Protein AF-A0A0F0H4N7-F1 (afdb_monomer_lite)

Secondary structure (DSSP, 8-state):
--TTT-------HHHHHHHHHHHHTTT-HHHHHHHHHHHHT--HHHHHHHHHHHHHHHHHTTSS-S--

Structure (mmCIF, N/CA/C/O backbone):
data_AF-A0A0F0H4N7-F1
#
_entry.id   AF-A0A0F0H4N7-F1
#
loop_
_atom_site.group_PDB
_atom_site.id
_atom_site.type_symbol
_atom_site.label_atom_id
_atom_site.label_alt_id
_atom_site.label_comp_id
_atom_site.label_asym_id
_atom_site.label_entity_id
_atom_site.label_seq_id
_atom_site.pdbx_PDB_ins_code
_atom_site.Cartn_x
_atom_site.Cartn_y
_atom_site.Cartn_z
_atom_site.occupancy
_atom_site.B_iso_or_equiv
_atom_site.auth_seq_id
_atom_site.auth_comp_id
_atom_site.auth_asym_id
_atom_site.auth_atom_id
_atom_site.pdbx_PDB_model_num
ATOM 1 N N . MET A 1 1 ? -16.399 -0.249 3.285 1.00 69.06 1 MET A N 1
ATOM 2 C CA . MET A 1 1 ? -16.982 0.277 4.542 1.00 69.06 1 MET A CA 1
ATOM 3 C C . MET A 1 1 ? -16.390 -0.532 5.680 1.00 69.06 1 MET A C 1
ATOM 5 O O . MET A 1 1 ? -16.307 -1.741 5.536 1.00 69.06 1 MET A O 1
ATOM 9 N N . SER A 1 2 ? -15.917 0.101 6.753 1.00 79.81 2 SER A N 1
ATOM 10 C CA . SER A 1 2 ? -15.419 -0.639 7.917 1.00 79.81 2 SER A CA 1
ATOM 11 C C . SER A 1 2 ? -16.597 -1.214 8.695 1.00 79.81 2 SER A C 1
ATOM 13 O O . SER A 1 2 ? -17.387 -0.446 9.236 1.00 79.81 2 SER A O 1
ATOM 15 N N . GLU A 1 3 ? -16.707 -2.536 8.803 1.00 83.38 3 GLU A N 1
ATOM 16 C CA . GLU A 1 3 ? -17.759 -3.172 9.616 1.00 83.38 3 GLU A CA 1
ATOM 17 C C . GLU A 1 3 ? -17.610 -2.852 11.109 1.00 83.38 3 GLU A C 1
ATOM 19 O O . GLU A 1 3 ? -18.584 -2.817 11.853 1.00 83.38 3 GLU A O 1
ATOM 24 N N . ARG A 1 4 ? -16.383 -2.555 11.548 1.00 80.44 4 ARG A N 1
ATOM 25 C CA . ARG A 1 4 ? -16.074 -2.273 12.951 1.00 80.44 4 ARG A CA 1
ATOM 26 C C . ARG A 1 4 ? -16.420 -0.850 13.377 1.00 80.44 4 ARG A C 1
ATOM 28 O O . ARG A 1 4 ? -16.800 -0.636 14.522 1.00 80.44 4 ARG A O 1
ATOM 35 N N . THR A 1 5 ? -16.235 0.128 12.491 1.00 80.06 5 THR A N 1
ATOM 36 C CA . THR A 1 5 ? -16.458 1.550 12.815 1.00 80.06 5 THR A CA 1
ATOM 37 C C . THR A 1 5 ? -17.661 2.155 12.095 1.00 80.06 5 THR A C 1
ATOM 39 O O . THR A 1 5 ? -18.027 3.290 12.387 1.00 80.06 5 THR A O 1
ATOM 42 N N . GLY A 1 6 ? -18.252 1.445 11.127 1.00 86.12 6 GLY A N 1
ATOM 43 C CA . GLY A 1 6 ? -19.312 1.947 10.247 1.00 86.12 6 GLY A CA 1
ATOM 44 C C . GLY A 1 6 ? -18.852 3.025 9.257 1.00 86.12 6 GLY A C 1
ATOM 45 O O . GLY A 1 6 ? -19.656 3.518 8.469 1.00 86.12 6 GLY A O 1
ATOM 46 N N . LYS A 1 7 ? -17.570 3.418 9.274 1.00 87.06 7 LYS A N 1
ATOM 47 C CA . LYS A 1 7 ? -17.056 4.518 8.452 1.00 87.06 7 LYS A CA 1
ATOM 48 C C . LYS A 1 7 ? -16.742 4.063 7.030 1.00 87.06 7 LYS A C 1
ATOM 50 O O . LYS A 1 7 ? -16.223 2.967 6.787 1.00 87.06 7 LYS A O 1
ATOM 55 N N . MET A 1 8 ? -17.042 4.939 6.078 1.00 86.75 8 MET A N 1
ATOM 56 C CA . MET A 1 8 ? -16.613 4.808 4.691 1.00 86.75 8 MET A CA 1
ATOM 57 C C . MET A 1 8 ? -15.338 5.625 4.491 1.00 86.75 8 MET A C 1
ATOM 59 O O . MET A 1 8 ? -15.283 6.788 4.880 1.00 86.75 8 MET A O 1
ATOM 63 N N . HIS A 1 9 ? -14.325 5.000 3.897 1.00 85.31 9 HIS A N 1
ATOM 64 C CA . HIS A 1 9 ? -13.061 5.638 3.549 1.00 85.31 9 HIS A CA 1
ATOM 65 C C . HIS A 1 9 ? -12.940 5.627 2.030 1.00 85.31 9 HIS A C 1
ATOM 67 O O . HIS A 1 9 ? -13.172 4.590 1.407 1.00 85.31 9 HIS A O 1
ATOM 73 N N . LEU A 1 10 ? -12.637 6.786 1.454 1.00 86.38 10 LEU A N 1
ATOM 74 C CA . LEU A 1 10 ? -12.454 6.963 0.019 1.00 86.38 10 LEU A CA 1
ATOM 75 C C . LEU A 1 10 ? -10.964 7.161 -0.251 1.00 86.38 10 LEU A C 1
ATOM 77 O O . LEU A 1 10 ? -10.320 7.953 0.432 1.00 86.38 10 LEU A O 1
ATOM 81 N N . GLY A 1 11 ? -10.440 6.433 -1.233 1.00 84.62 11 GLY A N 1
ATOM 82 C CA . GLY A 1 11 ? -9.087 6.598 -1.756 1.00 84.62 11 GLY A CA 1
ATOM 83 C C . GLY A 1 11 ? -9.129 7.111 -3.192 1.00 84.62 11 GLY A C 1
ATOM 84 O O . GLY A 1 11 ? -10.140 6.962 -3.880 1.00 84.62 11 GLY A O 1
ATOM 85 N N . ASN A 1 12 ? -8.034 7.712 -3.652 1.00 88.69 12 ASN A N 1
ATOM 86 C CA . ASN A 1 12 ? -7.877 8.041 -5.068 1.00 88.69 12 ASN A CA 1
ATOM 87 C C . ASN A 1 12 ? -7.534 6.772 -5.886 1.00 88.69 12 ASN A C 1
ATOM 89 O O . ASN A 1 12 ? -7.497 5.656 -5.353 1.00 88.69 12 ASN A O 1
ATOM 93 N N . SER A 1 13 ? -7.306 6.921 -7.193 1.00 87.75 13 SER A N 1
ATOM 94 C CA . SER A 1 13 ? -6.968 5.795 -8.077 1.00 87.75 13 SER A CA 1
ATOM 95 C C . SER A 1 13 ? -5.699 5.061 -7.639 1.00 87.75 13 SER A C 1
ATOM 97 O O . SER A 1 13 ? -5.681 3.833 -7.642 1.00 87.75 13 SER A O 1
ATOM 99 N N . THR A 1 14 ? -4.675 5.795 -7.200 1.00 88.00 14 THR A N 1
ATOM 100 C CA . THR A 1 14 ? -3.407 5.233 -6.716 1.00 88.00 14 THR A CA 1
ATOM 101 C C . THR A 1 14 ? -3.613 4.424 -5.439 1.00 88.00 14 THR A C 1
ATOM 103 O O . THR A 1 14 ? -3.219 3.262 -5.374 1.00 88.00 14 THR A O 1
ATOM 106 N N . THR A 1 15 ? -4.322 4.987 -4.455 1.00 90.38 15 THR A N 1
ATOM 107 C CA . THR A 1 15 ? -4.677 4.291 -3.210 1.00 90.38 15 THR A CA 1
ATOM 108 C C . THR A 1 15 ? -5.455 3.006 -3.490 1.00 90.38 15 THR A C 1
ATOM 110 O O . THR A 1 15 ? -5.213 1.981 -2.859 1.00 90.38 15 THR A O 1
ATOM 113 N N . SER A 1 16 ? -6.377 3.047 -4.453 1.00 91.06 16 SER A N 1
ATOM 114 C CA . SER A 1 16 ? -7.189 1.886 -4.831 1.00 91.06 16 SER A CA 1
ATOM 115 C C . SER A 1 16 ? -6.342 0.778 -5.464 1.00 91.06 16 SER A C 1
ATOM 117 O O . SER A 1 16 ? -6.549 -0.398 -5.161 1.00 91.06 16 SER A O 1
ATOM 119 N N . ALA A 1 17 ? -5.367 1.138 -6.302 1.00 92.25 17 ALA A N 1
ATOM 120 C CA . ALA A 1 17 ? -4.453 0.180 -6.916 1.00 92.25 17 ALA A CA 1
ATOM 121 C C . ALA A 1 17 ? -3.516 -0.46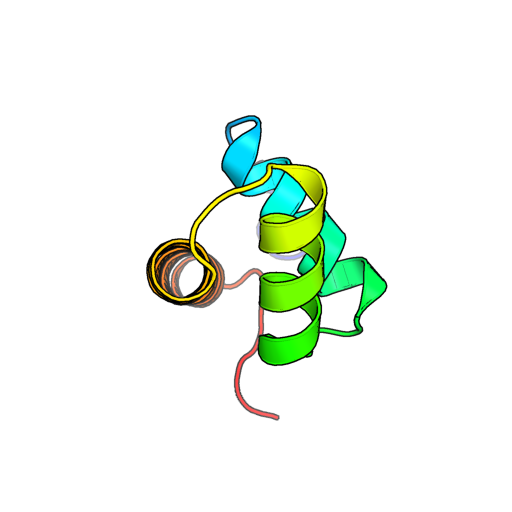4 -5.885 1.00 92.25 17 ALA A C 1
ATOM 123 O O . ALA A 1 17 ? -3.393 -1.685 -5.849 1.00 92.25 17 ALA A O 1
ATOM 124 N N . MET A 1 18 ? -2.930 0.339 -4.994 1.00 93.50 18 MET A N 1
ATOM 125 C CA . MET A 1 18 ? -2.084 -0.146 -3.899 1.00 93.50 18 MET A CA 1
ATOM 126 C C . MET A 1 18 ? -2.850 -1.059 -2.935 1.00 93.50 18 MET A C 1
ATOM 128 O O . MET A 1 18 ? -2.349 -2.113 -2.553 1.00 93.50 18 MET A O 1
ATOM 132 N N . TRP A 1 19 ? -4.086 -0.694 -2.580 1.00 93.69 19 TRP A N 1
ATOM 133 C CA . TRP A 1 19 ? -4.952 -1.542 -1.762 1.00 93.69 19 TRP A CA 1
ATOM 134 C C . TRP A 1 19 ? -5.248 -2.882 -2.439 1.00 93.69 19 TRP A C 1
ATOM 136 O O . TRP A 1 19 ? -5.145 -3.925 -1.799 1.00 93.69 19 TRP A O 1
ATOM 146 N N . SER A 1 20 ? -5.576 -2.861 -3.732 1.00 93.38 20 SER A N 1
ATOM 147 C CA . SER A 1 20 ? -5.858 -4.087 -4.489 1.00 93.38 20 SER A CA 1
ATOM 148 C C . SER A 1 20 ? -4.627 -4.991 -4.547 1.00 93.38 20 SER A C 1
ATOM 150 O O . SER A 1 20 ? -4.731 -6.170 -4.238 1.00 93.38 20 SER A O 1
ATOM 152 N N . ALA A 1 21 ? -3.445 -4.425 -4.814 1.00 94.50 21 ALA A N 1
ATOM 153 C CA . ALA A 1 21 ? -2.194 -5.177 -4.834 1.00 94.50 21 ALA A CA 1
ATOM 154 C C . ALA A 1 21 ? -1.847 -5.798 -3.470 1.00 94.50 21 ALA A C 1
ATOM 156 O O . ALA A 1 21 ? -1.354 -6.921 -3.418 1.00 94.50 21 ALA A O 1
ATOM 157 N N . LEU A 1 22 ? -2.123 -5.103 -2.360 1.00 93.81 22 LEU A N 1
ATOM 158 C CA . LEU A 1 22 ? -1.969 -5.684 -1.023 1.00 93.81 22 LEU A CA 1
ATOM 159 C C . LEU A 1 22 ? -2.930 -6.856 -0.804 1.00 93.81 22 LEU A C 1
ATOM 161 O O . LEU A 1 22 ? -2.513 -7.877 -0.272 1.00 93.81 22 LEU A O 1
ATOM 165 N N . VAL A 1 23 ? -4.195 -6.727 -1.208 1.00 93.00 23 VAL A N 1
ATOM 166 C CA . VAL A 1 23 ? -5.192 -7.801 -1.063 1.00 93.00 23 VAL A CA 1
ATOM 167 C C . VAL A 1 23 ? -4.832 -9.016 -1.922 1.00 93.00 23 VAL A C 1
ATOM 169 O O . VAL A 1 23 ? -4.879 -10.136 -1.424 1.00 93.00 23 VAL A O 1
ATOM 172 N N . ASP A 1 24 ? -4.412 -8.806 -3.169 1.00 94.50 24 ASP A N 1
ATOM 173 C CA . ASP A 1 24 ? -4.044 -9.876 -4.109 1.00 94.50 24 ASP A CA 1
ATOM 174 C C . ASP A 1 24 ? -2.770 -10.637 -3.698 1.00 94.50 24 ASP A C 1
ATOM 176 O O . ASP A 1 24 ? -2.504 -11.741 -4.182 1.00 94.50 24 ASP A O 1
ATOM 180 N N . HIS A 1 25 ? -1.971 -10.050 -2.807 1.00 93.50 25 HIS A N 1
ATOM 181 C CA . HIS A 1 25 ? -0.733 -10.627 -2.290 1.00 93.50 25 HIS A CA 1
ATOM 182 C C . HIS A 1 25 ? -0.769 -10.863 -0.777 1.00 93.50 25 HIS A C 1
ATOM 184 O O . HIS A 1 25 ? 0.284 -10.891 -0.149 1.00 93.50 25 HIS A O 1
ATOM 190 N N . ASP A 1 26 ? -1.956 -11.016 -0.180 1.00 91.25 26 ASP A N 1
ATOM 191 C CA . ASP A 1 26 ? -2.135 -11.342 1.246 1.00 91.25 26 ASP A CA 1
ATOM 192 C C . ASP A 1 26 ? -1.368 -10.408 2.212 1.00 91.25 26 ASP A C 1
ATOM 194 O O . ASP A 1 26 ? -0.940 -10.794 3.301 1.00 91.25 26 ASP A O 1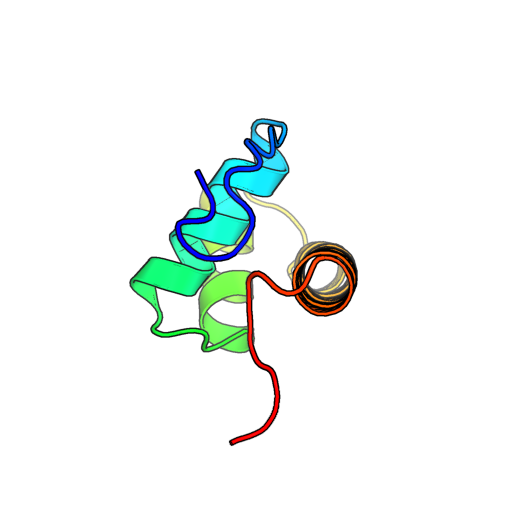
ATOM 198 N N . GLY A 1 27 ? -1.189 -9.146 1.820 1.00 89.06 27 GLY A N 1
ATOM 199 C CA . GLY A 1 27 ? -0.454 -8.135 2.578 1.00 89.06 27 GLY A CA 1
ATOM 200 C C . GLY A 1 27 ? 1.072 -8.196 2.435 1.00 89.06 27 GLY A C 1
ATOM 201 O O . GLY A 1 27 ? 1.759 -7.455 3.136 1.00 89.06 27 GLY A O 1
ATOM 202 N N . GLU A 1 28 ? 1.624 -9.026 1.544 1.00 91.62 28 GLU A N 1
ATOM 203 C CA . GLU A 1 28 ? 3.057 -9.048 1.233 1.00 91.62 28 GLU A CA 1
ATOM 204 C C . GLU A 1 28 ? 3.485 -7.759 0.503 1.00 91.62 28 GLU A C 1
ATOM 206 O O . GLU A 1 28 ? 3.419 -7.654 -0.725 1.00 91.62 28 GLU A O 1
ATOM 211 N N . THR A 1 29 ? 3.963 -6.773 1.268 1.00 91.31 29 THR A N 1
ATOM 212 C CA . THR A 1 29 ? 4.337 -5.438 0.772 1.00 91.31 29 THR A CA 1
ATOM 213 C C . THR A 1 29 ? 5.308 -5.489 -0.408 1.00 91.31 29 THR A C 1
ATOM 215 O O . THR A 1 29 ? 5.100 -4.786 -1.388 1.00 91.31 29 THR A O 1
ATOM 218 N N . GLU A 1 30 ? 6.341 -6.335 -0.370 1.00 93.62 30 GLU A N 1
ATOM 219 C CA . GLU A 1 30 ? 7.339 -6.411 -1.451 1.00 93.62 30 GLU A CA 1
ATOM 220 C C . GLU A 1 30 ? 6.728 -6.869 -2.782 1.00 93.62 30 GLU A C 1
ATOM 222 O O . GLU A 1 30 ? 7.044 -6.324 -3.842 1.00 93.62 30 GLU A O 1
ATOM 227 N N . ARG A 1 31 ? 5.800 -7.830 -2.734 1.00 95.00 31 ARG A N 1
ATOM 228 C CA . ARG A 1 31 ? 5.105 -8.331 -3.926 1.00 95.00 31 ARG A CA 1
ATOM 229 C C . ARG A 1 31 ? 4.112 -7.302 -4.455 1.00 9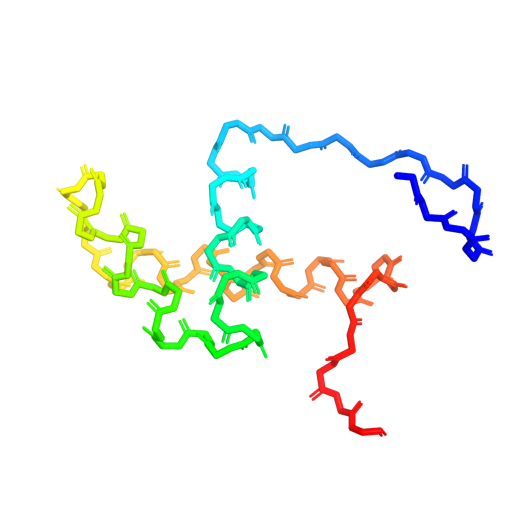5.00 31 ARG A C 1
ATOM 231 O O . ARG A 1 31 ? 4.050 -7.093 -5.664 1.00 95.00 31 ARG A O 1
ATOM 238 N N . ALA A 1 32 ? 3.409 -6.609 -3.559 1.00 95.44 32 ALA A N 1
ATOM 239 C CA . ALA A 1 32 ? 2.522 -5.508 -3.917 1.00 95.44 32 ALA A CA 1
ATOM 240 C C . ALA A 1 32 ? 3.277 -4.341 -4.578 1.00 95.44 32 ALA A C 1
ATOM 242 O O . ALA A 1 32 ? 2.832 -3.844 -5.612 1.00 95.44 32 ALA A O 1
ATOM 243 N N . VAL A 1 33 ? 4.445 -3.951 -4.048 1.00 96.44 33 VAL A N 1
ATOM 244 C CA . VAL A 1 33 ? 5.316 -2.931 -4.660 1.00 96.44 33 VAL A CA 1
ATOM 245 C C . VAL A 1 33 ? 5.714 -3.346 -6.070 1.00 96.44 33 VAL A C 1
ATOM 247 O O . VAL A 1 33 ? 5.528 -2.573 -7.008 1.00 96.44 33 VAL A O 1
ATOM 250 N N . ALA A 1 34 ? 6.210 -4.576 -6.238 1.00 96.44 34 ALA A N 1
ATOM 251 C CA . ALA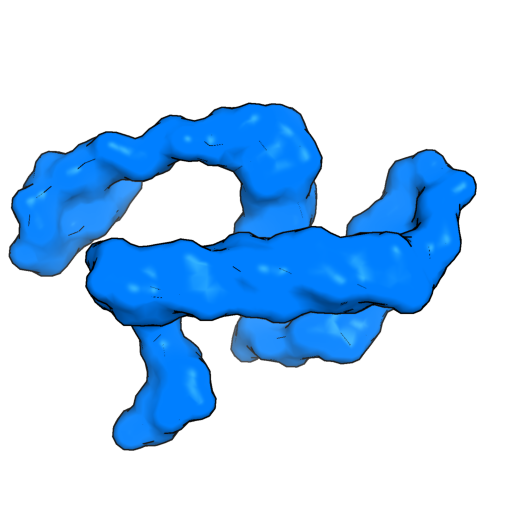 A 1 34 ? 6.628 -5.075 -7.543 1.00 96.44 34 ALA A CA 1
ATOM 252 C C . ALA A 1 34 ? 5.474 -5.075 -8.562 1.00 96.44 34 ALA A C 1
ATOM 254 O O . ALA A 1 34 ? 5.666 -4.668 -9.708 1.00 96.44 34 ALA A O 1
ATOM 255 N N . ALA A 1 35 ? 4.272 -5.481 -8.145 1.00 95.25 35 ALA A N 1
ATOM 256 C CA . ALA A 1 35 ? 3.091 -5.498 -9.003 1.00 95.25 35 ALA A CA 1
ATOM 257 C C . ALA A 1 35 ? 2.660 -4.087 -9.438 1.00 95.25 35 ALA A C 1
ATOM 259 O O . ALA A 1 35 ? 2.427 -3.851 -10.625 1.00 95.25 35 ALA A O 1
ATOM 260 N N . VAL A 1 36 ? 2.593 -3.137 -8.501 1.00 94.31 36 VAL A N 1
ATOM 261 C CA . VAL A 1 36 ? 2.194 -1.748 -8.784 1.00 94.31 36 VAL A CA 1
ATOM 262 C C . VAL A 1 36 ? 3.233 -1.053 -9.667 1.00 94.31 36 VAL A C 1
ATOM 264 O O . VAL A 1 36 ? 2.865 -0.423 -10.659 1.00 94.31 36 VAL A O 1
ATOM 267 N N . ALA A 1 37 ? 4.523 -1.215 -9.360 1.00 96.19 37 ALA A N 1
ATOM 268 C CA . ALA A 1 37 ? 5.610 -0.647 -10.152 1.00 96.19 37 ALA A CA 1
ATOM 269 C C . ALA A 1 37 ? 5.597 -1.177 -11.594 1.00 96.19 37 ALA A C 1
ATOM 271 O O . ALA A 1 37 ? 5.666 -0.395 -12.543 1.00 96.19 37 ALA A O 1
ATOM 272 N N . ALA A 1 38 ? 5.415 -2.492 -11.772 1.00 94.50 38 ALA A N 1
ATOM 273 C CA . ALA A 1 38 ? 5.326 -3.116 -13.089 1.00 94.50 38 ALA A CA 1
ATOM 274 C C . ALA A 1 38 ? 4.088 -2.667 -13.882 1.00 94.50 38 ALA A C 1
ATOM 276 O O . ALA A 1 38 ? 4.177 -2.465 -15.091 1.00 94.50 38 ALA A O 1
ATOM 277 N N . PHE A 1 39 ? 2.940 -2.497 -13.218 1.00 91.88 39 PHE A N 1
ATOM 278 C CA . PHE A 1 39 ? 1.696 -2.095 -13.875 1.00 91.88 39 PHE A CA 1
ATOM 279 C C . PHE A 1 39 ? 1.734 -0.644 -14.373 1.00 91.88 39 PHE A C 1
ATOM 281 O O . PHE A 1 39 ? 1.297 -0.367 -15.490 1.00 91.88 39 PHE A O 1
ATOM 288 N N . TYR A 1 40 ? 2.259 0.281 -13.563 1.00 90.31 40 TYR A N 1
ATOM 289 C CA . TYR A 1 40 ? 2.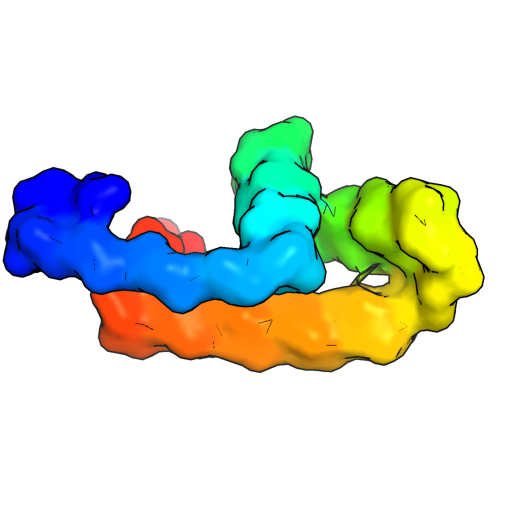306 1.708 -13.903 1.00 90.31 40 TYR A CA 1
ATOM 290 C C . TYR A 1 40 ? 3.607 2.146 -14.589 1.00 90.31 40 TYR A C 1
ATOM 292 O O . TYR A 1 40 ? 3.659 3.255 -15.116 1.00 90.31 40 TYR A O 1
ATOM 300 N N . GLY A 1 41 ? 4.639 1.297 -14.611 1.00 94.38 41 GLY A N 1
ATOM 301 C CA . GLY A 1 41 ? 5.944 1.627 -15.189 1.00 94.38 41 GLY A CA 1
ATOM 302 C C . GLY A 1 41 ? 6.691 2.705 -14.399 1.00 94.38 41 GLY A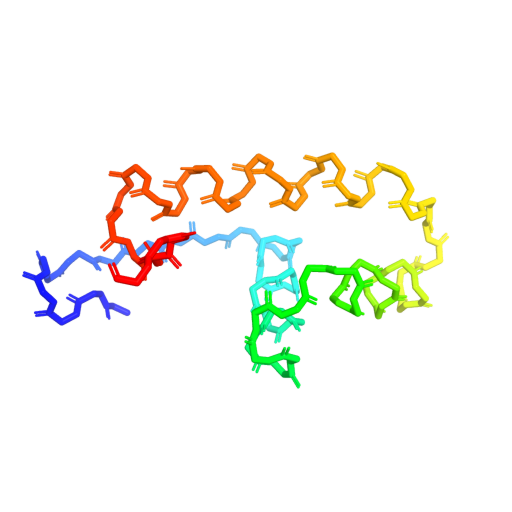 C 1
ATOM 303 O O . GLY A 1 41 ? 7.296 3.590 -15.000 1.00 94.38 41 GLY A O 1
ATOM 304 N N . VAL A 1 42 ? 6.610 2.650 -13.068 1.00 94.62 42 VAL A N 1
ATOM 305 C CA . VAL A 1 42 ? 7.206 3.625 -12.135 1.00 94.62 42 VAL A CA 1
ATOM 306 C C . VAL A 1 42 ? 8.302 2.982 -11.283 1.00 94.62 42 VAL A C 1
ATOM 308 O O . VAL A 1 42 ? 8.448 1.758 -11.273 1.00 94.62 42 VAL A O 1
ATOM 311 N N . ASP A 1 43 ? 9.075 3.803 -10.572 1.00 96.56 43 ASP A N 1
ATOM 312 C CA . ASP A 1 43 ? 10.156 3.329 -9.708 1.00 96.56 43 ASP A CA 1
ATOM 313 C C . ASP A 1 43 ? 9.592 2.544 -8.500 1.00 96.56 43 ASP A C 1
ATOM 315 O O . ASP A 1 43 ? 8.740 3.065 -7.769 1.00 96.56 43 ASP A O 1
ATOM 319 N N . PRO A 1 44 ? 10.031 1.292 -8.260 1.00 94.81 44 PRO A N 1
ATOM 320 C CA . PRO A 1 44 ? 9.609 0.526 -7.091 1.00 94.81 44 PRO A CA 1
ATOM 321 C C . PRO A 1 44 ? 9.955 1.191 -5.749 1.00 94.81 44 PRO A C 1
ATOM 323 O O . PRO A 1 44 ? 9.211 0.988 -4.790 1.00 94.81 44 PRO A O 1
ATOM 326 N N . ASP A 1 45 ? 11.022 1.989 -5.651 1.00 96.25 45 ASP A N 1
ATOM 327 C CA . ASP A 1 45 ? 11.387 2.667 -4.399 1.00 96.25 45 ASP A CA 1
ATOM 328 C C . ASP A 1 45 ? 10.410 3.809 -4.057 1.00 96.25 45 ASP A C 1
ATOM 330 O O . ASP A 1 45 ? 10.054 4.011 -2.888 1.00 96.25 45 ASP A O 1
ATOM 334 N N . GLU A 1 46 ? 9.899 4.510 -5.074 1.00 94.44 46 GLU A N 1
ATOM 335 C CA . GLU A 1 46 ? 8.826 5.500 -4.908 1.00 94.44 46 GLU A CA 1
ATOM 336 C C . GLU A 1 46 ? 7.526 4.815 -4.466 1.00 94.44 46 GLU A C 1
ATOM 338 O O . GLU A 1 46 ? 6.924 5.200 -3.461 1.00 94.44 46 GLU A O 1
ATOM 343 N N . VAL A 1 47 ? 7.142 3.728 -5.147 1.00 95.38 47 VAL A N 1
ATOM 344 C CA . VAL A 1 47 ? 5.949 2.938 -4.799 1.00 95.38 47 VAL A CA 1
ATOM 345 C C . VAL A 1 47 ? 6.041 2.388 -3.381 1.00 95.38 47 VAL A C 1
ATOM 347 O O . VAL A 1 47 ? 5.045 2.384 -2.660 1.00 95.38 47 VAL A O 1
ATOM 350 N N . LYS A 1 48 ? 7.224 1.931 -2.963 1.00 96.19 48 LYS A N 1
ATOM 351 C CA . LYS A 1 48 ? 7.455 1.438 -1.607 1.00 96.19 48 LYS A CA 1
ATOM 352 C C . LYS A 1 48 ? 7.206 2.526 -0.569 1.00 96.19 48 LYS A C 1
ATOM 354 O O . LYS A 1 48 ? 6.490 2.272 0.396 1.00 96.19 48 LYS A O 1
ATOM 359 N N . THR A 1 49 ? 7.749 3.721 -0.786 1.00 95.56 49 THR A N 1
ATOM 360 C CA . THR A 1 49 ? 7.569 4.862 0.123 1.00 95.56 49 THR A CA 1
ATOM 361 C C . THR A 1 49 ? 6.088 5.222 0.266 1.00 95.56 49 THR A C 1
ATOM 363 O O . THR A 1 49 ? 5.576 5.355 1.381 1.00 95.56 49 THR A O 1
ATOM 366 N N . ASP A 1 50 ? 5.368 5.310 -0.852 1.00 93.94 50 ASP A N 1
ATOM 367 C CA . ASP A 1 50 ? 3.937 5.619 -0.849 1.00 93.94 50 ASP A CA 1
ATOM 368 C C . ASP A 1 50 ? 3.101 4.512 -0.194 1.00 93.94 50 ASP A C 1
ATOM 370 O O . ASP A 1 50 ? 2.161 4.788 0.559 1.00 93.94 50 ASP A O 1
ATOM 374 N N . LEU A 1 51 ? 3.456 3.248 -0.435 1.00 93.69 51 LEU A N 1
ATOM 375 C CA . LEU A 1 51 ? 2.761 2.105 0.145 1.00 93.69 51 LEU A CA 1
ATOM 376 C C . LEU A 1 51 ? 2.975 2.020 1.661 1.00 93.69 51 LEU A C 1
ATOM 378 O O . LEU A 1 51 ? 2.030 1.728 2.393 1.00 93.69 51 LEU A O 1
ATOM 382 N N . GLU A 1 52 ? 4.181 2.310 2.153 1.00 94.12 52 GLU A N 1
ATOM 383 C CA . GLU A 1 52 ? 4.477 2.378 3.588 1.00 94.12 52 GLU A CA 1
ATOM 384 C C . GLU A 1 52 ? 3.663 3.482 4.277 1.00 94.12 52 GLU A C 1
ATOM 386 O O . GLU A 1 52 ? 3.074 3.241 5.337 1.00 94.12 52 GLU A O 1
ATOM 391 N N . HIS A 1 53 ? 3.552 4.662 3.655 1.00 93.44 53 HIS A N 1
ATOM 392 C CA . HIS A 1 53 ? 2.683 5.729 4.150 1.00 93.44 53 HIS A CA 1
ATOM 393 C C . HIS A 1 53 ? 1.217 5.294 4.190 1.00 93.44 53 HIS A C 1
ATOM 395 O O . HIS A 1 53 ? 0.569 5.437 5.231 1.00 93.44 53 HIS A O 1
ATOM 401 N N . LEU A 1 54 ? 0.711 4.694 3.109 1.00 92.50 54 LEU A N 1
ATOM 402 C CA . LEU A 1 54 ? -0.662 4.200 3.051 1.00 92.50 54 LEU A CA 1
ATOM 403 C C . LEU A 1 54 ? -0.935 3.159 4.146 1.00 92.50 54 LEU A C 1
ATOM 405 O O . LEU A 1 54 ? -1.925 3.264 4.866 1.00 92.50 54 LEU A O 1
ATOM 409 N N . VAL A 1 55 ? -0.060 2.165 4.318 1.00 92.56 55 VAL A N 1
ATOM 410 C CA . VAL A 1 55 ? -0.205 1.149 5.374 1.00 92.56 55 VAL A CA 1
ATOM 411 C C . VAL A 1 55 ? -0.185 1.794 6.761 1.00 92.56 55 VAL A C 1
ATOM 413 O O . VAL A 1 55 ? -0.968 1.399 7.633 1.00 92.56 55 VAL A O 1
ATOM 416 N N . GLY A 1 56 ? 0.654 2.810 6.969 1.00 92.19 56 GLY A N 1
ATOM 417 C CA . GLY A 1 56 ? 0.674 3.613 8.189 1.00 92.19 56 GLY A CA 1
ATOM 418 C C . GLY A 1 56 ? -0.675 4.280 8.470 1.00 92.19 56 GLY A C 1
ATOM 419 O O . GLY A 1 56 ? -1.238 4.096 9.553 1.00 92.19 56 GLY A O 1
ATOM 420 N N . GLU A 1 57 ? -1.237 4.982 7.486 1.00 91.81 57 GLU A N 1
ATOM 421 C CA . GLU A 1 57 ? -2.550 5.624 7.595 1.00 91.81 57 GLU A CA 1
ATOM 422 C C . GLU A 1 57 ? -3.655 4.603 7.876 1.00 91.81 57 GLU A C 1
ATOM 424 O O . GLU A 1 57 ? -4.408 4.758 8.840 1.00 91.81 57 GLU A O 1
ATOM 429 N N . LEU A 1 58 ? -3.708 3.515 7.097 1.00 90.12 58 LEU A N 1
ATOM 430 C CA . LEU A 1 58 ? -4.676 2.426 7.256 1.00 90.12 58 LEU A CA 1
ATOM 431 C C . LEU A 1 58 ? -4.588 1.774 8.643 1.00 90.12 58 LEU A C 1
ATOM 433 O O . LEU A 1 58 ? -5.612 1.373 9.204 1.00 90.12 58 LEU A O 1
ATOM 437 N N . THR A 1 59 ? -3.386 1.682 9.216 1.00 90.94 59 THR A N 1
ATOM 438 C CA . THR A 1 59 ? -3.168 1.166 10.574 1.00 90.94 59 THR A CA 1
ATOM 439 C C . THR A 1 59 ? -3.714 2.139 11.620 1.00 90.94 59 THR A C 1
ATOM 441 O O . THR A 1 59 ? -4.398 1.716 12.553 1.00 90.94 59 THR A O 1
ATOM 444 N N . GLN A 1 60 ? -3.486 3.446 11.458 1.00 90.50 60 GLN A N 1
ATOM 445 C CA . GLN A 1 60 ? -3.993 4.476 12.375 1.00 90.50 60 GLN A CA 1
ATOM 446 C C . GLN A 1 60 ? -5.525 4.548 12.387 1.00 90.50 60 GLN A C 1
ATOM 448 O O . GLN A 1 60 ? -6.138 4.589 13.457 1.00 90.50 60 GLN A O 1
ATOM 453 N N . ILE A 1 61 ? -6.155 4.496 11.209 1.00 89.94 61 ILE A N 1
ATOM 454 C CA . ILE A 1 61 ? -7.621 4.392 11.078 1.00 89.94 61 ILE A CA 1
ATOM 455 C C . ILE A 1 61 ? -8.130 2.967 11.261 1.00 89.94 61 ILE A C 1
ATOM 457 O O . ILE A 1 61 ? -9.340 2.726 11.242 1.00 89.94 61 ILE A O 1
ATOM 461 N N . GLN A 1 62 ? -7.209 2.048 11.563 1.00 88.00 62 GLN A N 1
ATOM 462 C CA . GLN A 1 62 ? -7.528 0.818 12.254 1.00 88.00 62 GLN A CA 1
ATOM 463 C C . GLN A 1 62 ? -8.326 -0.130 11.317 1.00 88.00 62 GLN A C 1
ATOM 465 O O . GLN A 1 62 ? -9.232 -0.856 11.747 1.00 88.00 62 GLN A O 1
ATOM 470 N N . LEU A 1 63 ? -7.977 -0.069 10.020 1.00 86.75 63 LEU A N 1
ATOM 471 C CA . LEU A 1 63 ? -8.480 -0.882 8.904 1.00 86.75 63 LEU A CA 1
ATOM 472 C C . LEU A 1 63 ? -7.582 -2.082 8.582 1.00 86.75 63 LEU A C 1
ATOM 474 O O . LEU A 1 63 ? -8.092 -3.094 8.112 1.00 86.75 63 LEU A O 1
ATOM 478 N N . VAL A 1 64 ? -6.280 -1.991 8.859 1.00 87.62 64 VAL A N 1
ATOM 479 C CA . VAL A 1 64 ? -5.319 -3.098 8.712 1.00 87.62 64 VAL A CA 1
ATOM 480 C C . VAL A 1 64 ? -4.586 -3.356 10.024 1.00 87.62 64 VAL A C 1
ATOM 482 O O . VAL A 1 64 ? -4.572 -2.508 10.920 1.00 87.62 64 VAL A O 1
ATOM 485 N N . ARG A 1 65 ? -3.982 -4.540 10.148 1.00 84.25 65 ARG A N 1
ATOM 486 C CA . ARG A 1 65 ? -3.131 -4.924 11.280 1.00 84.25 65 ARG A CA 1
ATOM 487 C C . ARG A 1 65 ? -1.737 -5.245 10.759 1.00 84.25 65 ARG A C 1
ATOM 489 O O . ARG A 1 65 ? -1.602 -6.025 9.829 1.00 84.25 65 ARG A O 1
ATOM 496 N N . THR A 1 66 ? -0.718 -4.668 11.383 1.00 77.12 66 THR A N 1
ATOM 497 C CA . THR A 1 66 ? 0.699 -4.903 11.053 1.00 77.12 66 THR A CA 1
ATOM 498 C C . THR A 1 66 ? 1.414 -5.766 12.097 1.00 77.12 66 THR A C 1
ATOM 500 O O . THR A 1 66 ? 2.596 -6.068 11.955 1.00 77.12 66 THR A O 1
ATOM 503 N N . LYS A 1 67 ? 0.704 -6.181 13.155 1.00 62.00 67 LYS A N 1
ATOM 504 C CA . LYS A 1 67 ? 1.163 -7.133 14.175 1.00 62.00 67 LYS A CA 1
ATOM 505 C C . LYS A 1 67 ? 0.061 -8.171 14.447 1.00 62.00 67 LYS A C 1
ATOM 507 O O . LYS A 1 67 ? -1.109 -7.796 14.310 1.00 62.00 67 LYS A O 1
ATOM 512 N N . PRO A 1 68 ? 0.423 -9.422 14.797 1.00 54.25 68 PRO A N 1
ATOM 513 C CA . PRO A 1 68 ? -0.535 -10.484 15.115 1.00 54.25 68 PRO A CA 1
ATOM 514 C C . PRO A 1 68 ? -1.469 -10.115 16.273 1.00 54.25 68 PRO A C 1
ATOM 516 O O . PRO A 1 68 ? -0.978 -9.492 17.244 1.00 54.25 68 PRO A O 1
#

Radius of gyration: 12.06 Å; chains: 1; bounding box: 31×19×30 Å

Sequence (68 aa):
MSERTGKMHLGNSTTSAMWSALVDHDGETERAVAAVAAFYGVDPDEVKTDLEHLVGELTQIQLVRTKP

InterPro domains:
  IPR008792 Coenzyme PQQ synthesis protein D [PF05402] (1-64)

pLDDT: mean 89.76, std 7.57, range [54.25, 96.56]

Foldseek 3Di:
DDPVPPDDDDDDPLLVLLVVLCVVVVNPLLSSLVVSCVVVVHDSVVSSVVSVVSVVVCVVVPNDDPDD

Organism: Lentzea aerocolonigenes (NCBI:txid68170)